Protein AF-A0A1E7DKK2-F1 (afdb_monomer)

Foldseek 3Di:
DVVVVVVVVVVVVVVVVVVVVVVVVVVVVVVVVVVVVVVVVVVVVVVVVVVVVVVVVVVVVVVVVVVVPDDPDDDDDDPPPDPPPDPDDPDDPPVVVVVVVVVVVVVPPDDDPPPPPPLLVVLLVVVVVVDDLVVSCVVSVHDSVVSVVSCVVVVPD

Solvent-accessible surface area (backbone atoms only — not comparable to full-atom values): 9474 Å² total; per-residue (Å²): 113,68,68,62,53,50,54,52,50,53,52,52,52,52,51,50,52,52,52,51,51,52,51,52,52,53,52,52,52,52,54,52,49,52,52,49,53,54,50,54,49,52,53,48,52,52,50,51,51,52,51,52,49,51,55,50,50,52,50,52,51,50,52,51,52,63,58,67,71,54,86,78,74,84,70,89,74,83,86,62,98,67,87,75,84,66,79,73,76,81,82,71,54,70,68,60,54,51,49,54,52,50,51,58,59,65,64,69,76,70,85,78,66,95,81,76,64,56,68,57,58,55,52,48,53,45,45,75,72,66,51,52,66,72,53,52,16,62,75,69,75,45,55,60,66,55,49,53,48,42,35,61,76,67,70,61,126

Organism: NCBI:txid1714016

Nearest PDB structures (foldseek):
  5hev-assembly1_A  TM=5.505E-01  e=2.097E-01  Enterococcus faecium SD3B-2
  7r3i-assembly1_A  TM=5.281E-01  e=1.335E+00  Pseudomonas aeruginosa PAO1
  7r3e-assembly1_B  TM=6.002E-01  e=2.473E+00  Pseudomonas aeruginosa PAO1

Sequence (157 aa):
MTTFLITISFLIHAMSLLALIILFQRQNKVQNSEKKMKQTAAEMEEMMTAFLIEIKEENEQLIAQLTKAEPIKKSSLLVANEYEDKPLPPLTPRKAAARAYEGAKSAKTETISKADIPLAIQMAEMREQGMADEEIARALNVGMTEVRLALKFNKIE

Structure (mmCIF, N/CA/C/O backbone):
data_AF-A0A1E7DKK2-F1
#
_entry.id   AF-A0A1E7DKK2-F1
#
loop_
_atom_site.group_PDB
_atom_site.id
_atom_site.type_symbol
_atom_site.label_atom_id
_atom_site.label_alt_id
_atom_site.label_comp_id
_atom_site.label_asym_id
_atom_site.label_entity_id
_atom_site.label_seq_id
_atom_site.pdbx_PDB_ins_code
_atom_site.Cartn_x
_atom_site.Cartn_y
_atom_site.Cartn_z
_atom_site.occupancy
_atom_site.B_iso_or_equiv
_atom_site.auth_seq_id
_atom_site.auth_comp_id
_atom_site.auth_asym_id
_atom_site.auth_atom_id
_atom_site.pdbx_PDB_model_num
ATOM 1 N N . MET A 1 1 ? 29.785 7.318 -53.012 1.00 80.00 1 MET A N 1
ATOM 2 C CA . MET A 1 1 ? 28.759 8.232 -52.456 1.00 80.00 1 MET A CA 1
ATOM 3 C C . MET A 1 1 ? 27.478 7.490 -52.087 1.00 80.00 1 MET A C 1
ATOM 5 O O . MET A 1 1 ? 27.091 7.533 -50.931 1.00 80.00 1 MET A O 1
ATOM 9 N N . THR A 1 2 ? 26.856 6.749 -53.006 1.00 90.38 2 THR A N 1
ATOM 10 C CA . THR A 1 2 ? 25.614 5.989 -52.745 1.00 90.38 2 THR A CA 1
ATOM 11 C C . THR A 1 2 ? 25.774 4.856 -51.727 1.00 90.38 2 THR A C 1
ATOM 13 O O . THR A 1 2 ? 24.933 4.705 -50.850 1.00 90.38 2 THR A O 1
ATOM 16 N N . THR A 1 3 ? 26.879 4.107 -51.771 1.00 91.44 3 THR A N 1
ATOM 17 C CA . T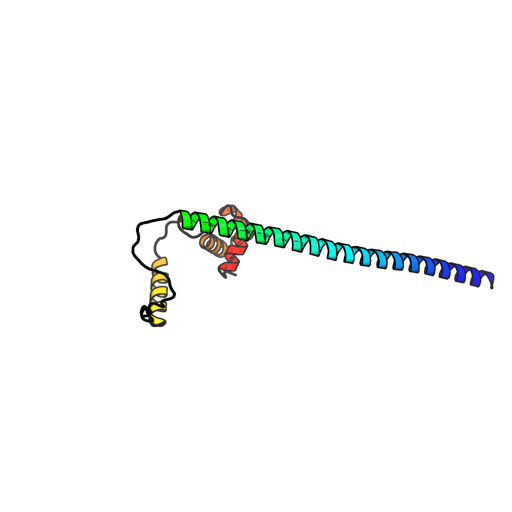HR A 1 3 ? 27.180 3.030 -50.806 1.00 91.44 3 THR A CA 1
ATOM 18 C C . THR A 1 3 ? 27.255 3.532 -49.364 1.00 91.44 3 THR A C 1
ATOM 20 O O . THR A 1 3 ? 26.678 2.919 -48.476 1.00 91.44 3 THR A O 1
ATOM 23 N N . PHE A 1 4 ? 27.886 4.687 -49.146 1.00 92.12 4 PHE A N 1
ATOM 24 C CA . PHE A 1 4 ? 27.979 5.340 -47.837 1.00 92.12 4 PHE A CA 1
ATOM 25 C C . PHE A 1 4 ? 26.606 5.774 -47.294 1.00 92.12 4 PHE A C 1
ATOM 27 O O . PHE A 1 4 ? 26.314 5.608 -46.112 1.00 92.12 4 PHE A O 1
ATOM 34 N N . LEU A 1 5 ? 25.727 6.281 -48.165 1.00 91.44 5 LEU A N 1
ATOM 35 C CA . LEU A 1 5 ? 24.356 6.627 -47.780 1.00 91.44 5 LEU A CA 1
ATOM 36 C C . LEU A 1 5 ? 23.530 5.378 -47.428 1.00 91.44 5 LEU A C 1
ATOM 38 O O . LEU A 1 5 ? 22.764 5.403 -46.466 1.00 91.44 5 LEU A O 1
ATOM 42 N N . ILE A 1 6 ? 23.717 4.270 -48.155 1.00 93.56 6 ILE A N 1
ATOM 43 C CA . ILE A 1 6 ? 23.036 2.995 -47.881 1.00 93.56 6 ILE A CA 1
ATOM 44 C C . ILE A 1 6 ? 23.492 2.402 -46.542 1.00 93.56 6 ILE A C 1
ATOM 46 O O . ILE A 1 6 ? 22.649 1.952 -45.768 1.00 93.56 6 ILE A O 1
ATOM 50 N N . THR A 1 7 ? 24.790 2.444 -46.220 1.00 94.62 7 THR A N 1
ATOM 51 C CA . THR A 1 7 ? 25.290 1.938 -44.930 1.00 94.62 7 THR A CA 1
ATOM 52 C C . THR A 1 7 ? 24.759 2.747 -43.753 1.00 94.62 7 THR A C 1
ATOM 54 O O . THR A 1 7 ? 24.361 2.166 -42.747 1.00 94.62 7 THR A O 1
ATOM 57 N N . ILE A 1 8 ? 24.692 4.077 -43.882 1.00 94.88 8 ILE A N 1
ATOM 58 C CA . ILE A 1 8 ? 24.108 4.943 -42.847 1.00 94.88 8 ILE A CA 1
ATOM 59 C C . ILE A 1 8 ? 22.613 4.667 -42.690 1.00 94.88 8 ILE A C 1
ATOM 61 O O . ILE A 1 8 ? 22.131 4.532 -41.568 1.00 94.88 8 ILE A O 1
ATOM 65 N N . SER A 1 9 ? 21.883 4.536 -43.801 1.00 93.75 9 SER A N 1
ATOM 66 C CA . SER A 1 9 ? 20.462 4.189 -43.767 1.00 93.75 9 SER A CA 1
ATOM 67 C C . SER A 1 9 ? 20.246 2.865 -43.035 1.00 93.75 9 SER A C 1
ATOM 69 O O . SER A 1 9 ? 19.460 2.807 -42.091 1.00 93.75 9 SER A O 1
ATOM 71 N N . PHE A 1 10 ? 20.999 1.821 -43.385 1.00 95.00 10 PHE A N 1
ATOM 72 C CA . PHE A 1 10 ? 20.907 0.520 -42.724 1.00 95.00 10 PHE A CA 1
ATOM 73 C C . PHE A 1 10 ? 21.223 0.598 -41.221 1.00 95.00 10 PHE A C 1
ATOM 75 O O . PHE A 1 10 ? 20.513 0.001 -40.412 1.00 95.00 10 PHE A O 1
ATOM 82 N N . LEU A 1 11 ? 22.224 1.394 -40.827 1.00 95.62 11 LEU A N 1
ATOM 83 C CA . LEU A 1 11 ? 22.572 1.609 -39.421 1.00 95.62 11 LEU A CA 1
ATOM 84 C C . LEU A 1 11 ? 21.428 2.273 -38.637 1.00 95.62 11 LEU A C 1
ATOM 86 O O . LEU A 1 11 ? 21.096 1.831 -37.538 1.00 95.62 11 LEU A O 1
ATOM 90 N N . ILE A 1 12 ? 20.785 3.293 -39.212 1.00 95.88 12 ILE A N 1
ATOM 91 C CA . ILE A 1 12 ? 19.640 3.975 -38.590 1.00 95.88 12 ILE A CA 1
ATOM 92 C C . ILE A 1 12 ? 18.441 3.027 -38.461 1.00 95.88 12 ILE A C 1
ATOM 94 O O . ILE A 1 12 ? 17.781 3.019 -37.422 1.00 95.88 12 ILE A O 1
ATOM 98 N N . HIS A 1 13 ? 18.176 2.186 -39.465 1.00 96.06 13 HIS A N 1
ATOM 99 C CA . HIS A 1 13 ? 17.112 1.179 -39.383 1.00 96.06 13 HIS A CA 1
ATOM 100 C C . HIS A 1 13 ? 17.393 0.147 -38.283 1.00 96.06 13 HIS A C 1
ATOM 102 O O . HIS A 1 13 ? 16.490 -0.186 -37.514 1.00 96.06 13 HIS A O 1
ATOM 108 N N . ALA A 1 14 ? 18.642 -0.313 -38.148 1.00 95.62 14 ALA A N 1
ATOM 109 C CA . ALA A 1 14 ? 19.040 -1.206 -37.063 1.00 95.62 14 ALA A CA 1
ATOM 110 C C . ALA A 1 14 ? 18.836 -0.548 -35.686 1.00 95.62 14 ALA A C 1
ATOM 112 O O . ALA A 1 14 ? 18.259 -1.160 -34.787 1.00 95.62 14 ALA A O 1
ATOM 113 N N . MET A 1 15 ? 19.224 0.723 -35.530 1.00 96.44 15 MET A N 1
ATOM 114 C CA . MET A 1 15 ? 18.960 1.486 -34.305 1.00 96.44 15 MET A CA 1
ATOM 115 C C . MET A 1 15 ? 17.461 1.652 -34.027 1.00 96.44 15 MET A C 1
ATOM 117 O O . MET A 1 15 ? 17.037 1.531 -32.879 1.00 96.44 15 MET A O 1
ATOM 121 N N . SER A 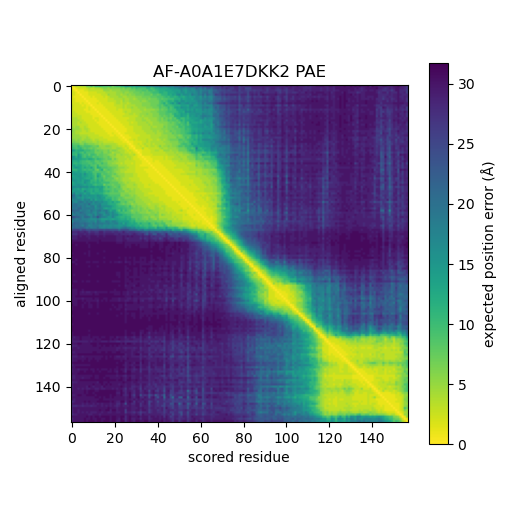1 16 ? 16.650 1.895 -35.058 1.00 96.00 16 SER A N 1
ATOM 122 C CA . SER A 1 16 ? 15.195 2.016 -34.931 1.00 96.00 16 SER A CA 1
ATOM 123 C C . SER A 1 16 ? 14.555 0.710 -34.453 1.00 96.00 16 SER A C 1
ATOM 125 O O . SER A 1 16 ? 13.741 0.729 -33.529 1.00 96.00 16 SER A O 1
ATOM 127 N N . LEU A 1 17 ? 14.980 -0.433 -35.001 1.00 96.06 17 LEU A N 1
ATOM 128 C CA . LEU A 1 17 ? 14.536 -1.753 -34.546 1.00 96.06 17 LEU A CA 1
ATOM 129 C C . LEU A 1 17 ? 14.900 -2.003 -33.079 1.00 96.06 17 LEU A C 1
ATOM 131 O O . LEU A 1 17 ? 14.050 -2.450 -32.308 1.00 96.06 17 LEU A O 1
ATOM 135 N N . LEU A 1 18 ? 16.127 -1.667 -32.669 1.00 96.50 18 LEU A N 1
ATOM 136 C CA . LEU A 1 18 ? 16.542 -1.774 -31.267 1.00 96.50 18 LEU A CA 1
ATOM 137 C C . LEU A 1 18 ? 15.686 -0.886 -30.356 1.00 96.50 18 LEU A C 1
ATOM 139 O O . LEU A 1 18 ? 15.224 -1.345 -29.310 1.00 96.50 18 LEU A O 1
ATOM 143 N N . ALA A 1 19 ? 15.421 0.356 -30.765 1.00 96.19 19 ALA A N 1
ATOM 144 C CA . ALA A 1 19 ? 14.563 1.267 -30.015 1.00 96.19 19 ALA A CA 1
ATOM 145 C C . ALA A 1 19 ? 13.134 0.716 -29.868 1.00 96.19 19 ALA A C 1
ATOM 147 O O . ALA A 1 19 ? 12.575 0.751 -28.771 1.00 96.19 19 ALA A O 1
ATOM 148 N N . LEU A 1 20 ? 12.564 0.147 -30.935 1.00 96.06 20 LEU A N 1
ATOM 149 C CA . LEU A 1 20 ? 11.235 -0.468 -30.914 1.00 96.06 20 LEU A CA 1
ATOM 150 C C . LEU A 1 20 ? 11.186 -1.651 -29.937 1.00 96.06 20 LEU A C 1
ATOM 152 O O . LEU A 1 20 ? 10.282 -1.718 -29.105 1.00 96.06 20 LEU A O 1
ATOM 156 N N . ILE A 1 21 ? 12.185 -2.539 -29.972 1.00 95.75 21 ILE A N 1
ATOM 157 C CA . ILE A 1 21 ? 12.275 -3.686 -29.055 1.00 95.75 21 ILE A CA 1
ATOM 158 C C . ILE A 1 21 ? 12.341 -3.217 -27.593 1.00 95.75 21 ILE A C 1
ATOM 160 O O . ILE A 1 21 ? 11.617 -3.744 -26.746 1.00 95.75 21 ILE A O 1
ATOM 164 N N . ILE A 1 22 ? 13.165 -2.210 -27.287 1.00 94.38 22 ILE A N 1
ATOM 165 C CA . ILE A 1 22 ? 13.298 -1.665 -25.925 1.00 94.38 22 ILE A CA 1
ATOM 166 C C . ILE A 1 22 ? 11.970 -1.063 -25.445 1.00 94.38 22 ILE A C 1
ATOM 168 O O . ILE A 1 22 ? 11.548 -1.309 -24.312 1.00 94.38 22 ILE A O 1
ATOM 172 N N . LEU A 1 23 ? 11.285 -0.300 -26.302 1.00 93.81 23 LEU A N 1
ATOM 173 C CA . LEU A 1 23 ? 9.980 0.278 -25.980 1.00 93.81 23 LEU A CA 1
ATOM 174 C C . LEU A 1 23 ? 8.924 -0.804 -25.734 1.00 93.81 23 LEU A C 1
ATOM 176 O O . LEU A 1 23 ? 8.193 -0.716 -24.746 1.00 93.81 23 LEU A O 1
ATOM 180 N N . PHE A 1 24 ? 8.889 -1.849 -26.565 1.00 94.00 24 PHE A N 1
ATOM 181 C CA . PHE A 1 24 ? 7.971 -2.975 -26.398 1.00 94.00 24 PHE A CA 1
ATOM 182 C C . PHE A 1 24 ? 8.198 -3.700 -25.065 1.00 94.00 24 PHE A C 1
ATOM 184 O O . PHE A 1 24 ? 7.250 -3.962 -24.323 1.00 94.00 24 PHE A O 1
ATOM 191 N N . GLN A 1 25 ? 9.458 -3.962 -24.701 1.00 91.69 25 GLN A N 1
ATOM 192 C CA . GLN A 1 25 ? 9.793 -4.569 -23.410 1.00 91.69 25 GLN A CA 1
ATOM 193 C C . GLN A 1 25 ? 9.378 -3.684 -22.231 1.00 91.69 25 GLN A C 1
ATOM 195 O O . GLN A 1 25 ? 8.798 -4.177 -21.260 1.00 91.69 25 GLN A O 1
ATOM 200 N N . ARG A 1 26 ? 9.636 -2.373 -22.312 1.00 93.94 26 ARG A N 1
ATOM 201 C CA . ARG A 1 26 ? 9.232 -1.415 -21.277 1.00 93.94 26 ARG A CA 1
ATOM 202 C C . ARG A 1 26 ? 7.716 -1.399 -21.099 1.00 93.94 26 ARG A C 1
ATOM 204 O O . ARG A 1 26 ? 7.248 -1.462 -19.964 1.00 93.94 26 ARG A O 1
ATOM 211 N N . GLN A 1 27 ? 6.963 -1.346 -22.195 1.00 89.06 27 GLN A N 1
ATOM 212 C CA . GLN A 1 27 ? 5.503 -1.329 -22.158 1.00 89.06 27 GLN A CA 1
ATOM 213 C C . GLN A 1 27 ? 4.944 -2.620 -21.549 1.00 89.06 27 GLN A C 1
ATOM 215 O O . GLN A 1 27 ? 4.097 -2.564 -20.659 1.00 89.06 27 GLN A O 1
ATOM 220 N N . ASN A 1 28 ? 5.476 -3.776 -21.950 1.00 90.44 28 ASN A N 1
ATOM 221 C CA . ASN A 1 28 ? 5.024 -5.071 -21.446 1.00 90.44 28 ASN A CA 1
ATOM 222 C C . ASN A 1 28 ? 5.367 -5.269 -19.955 1.00 90.44 28 ASN A C 1
ATOM 224 O O . ASN A 1 28 ? 4.565 -5.801 -19.187 1.00 90.44 28 ASN A O 1
ATOM 228 N N . LYS A 1 29 ? 6.532 -4.781 -19.501 1.00 89.81 29 LYS A N 1
ATOM 229 C CA . LYS A 1 29 ? 6.907 -4.799 -18.077 1.00 89.81 29 LYS A CA 1
ATOM 230 C C . LYS A 1 29 ? 5.924 -3.994 -17.226 1.00 89.81 29 LYS A C 1
ATOM 232 O O . LYS A 1 29 ? 5.480 -4.502 -16.200 1.00 89.81 29 LYS A O 1
ATOM 237 N N . VAL A 1 30 ? 5.574 -2.781 -17.662 1.00 88.12 30 VAL A N 1
ATOM 238 C CA . VAL A 1 30 ? 4.643 -1.898 -16.939 1.00 88.12 30 VAL A CA 1
ATOM 239 C C . VAL A 1 30 ? 3.241 -2.511 -16.878 1.00 88.12 30 VAL A C 1
ATOM 241 O O . VAL A 1 30 ? 2.673 -2.631 -15.794 1.00 88.12 30 VAL A O 1
ATOM 244 N N . GLN A 1 31 ? 2.719 -3.004 -18.003 1.00 86.94 31 GLN A N 1
ATOM 245 C CA . GLN A 1 31 ? 1.397 -3.640 -18.037 1.00 86.94 31 GLN A CA 1
ATOM 246 C C . GLN A 1 31 ? 1.317 -4.891 -17.150 1.00 86.94 31 GLN A C 1
ATOM 248 O O . GLN A 1 31 ? 0.325 -5.101 -16.452 1.00 86.94 31 GLN A O 1
ATOM 253 N N . ASN A 1 32 ? 2.364 -5.719 -17.133 1.00 89.50 32 ASN A N 1
ATOM 254 C CA . ASN A 1 32 ? 2.401 -6.893 -16.263 1.00 89.50 32 ASN A CA 1
ATOM 255 C C . ASN A 1 32 ? 2.531 -6.514 -14.784 1.00 89.50 32 ASN A C 1
ATOM 257 O O . ASN A 1 32 ? 1.924 -7.177 -13.943 1.00 89.50 32 ASN A O 1
ATOM 261 N N . SER A 1 33 ? 3.272 -5.451 -14.449 1.00 88.00 33 SER A N 1
ATOM 262 C CA . SER A 1 33 ? 3.311 -4.952 -13.069 1.00 88.00 33 SER A CA 1
ATOM 263 C C . SER A 1 33 ? 1.962 -4.408 -12.611 1.00 88.00 33 SER A C 1
ATOM 265 O O . SER A 1 33 ? 1.556 -4.717 -11.498 1.00 88.00 33 SER A O 1
ATOM 267 N N . GLU A 1 34 ? 1.221 -3.695 -13.464 1.00 89.06 34 GLU A N 1
ATOM 268 C CA . GLU A 1 34 ? -0.119 -3.199 -13.122 1.00 89.06 34 GLU A CA 1
ATOM 269 C C . GLU A 1 34 ? -1.095 -4.342 -12.830 1.00 89.06 34 GLU A C 1
ATOM 271 O O . GLU A 1 34 ? -1.832 -4.293 -11.846 1.00 89.06 34 GLU A O 1
ATOM 276 N N . LYS A 1 35 ? -1.087 -5.401 -13.650 1.00 90.50 35 LYS A N 1
ATOM 277 C CA . LYS A 1 35 ? -1.925 -6.587 -13.412 1.00 90.50 35 LYS A CA 1
ATOM 278 C C . LYS A 1 35 ? -1.585 -7.266 -12.088 1.00 90.50 35 LYS A C 1
ATOM 280 O O . LYS A 1 35 ? -2.494 -7.574 -11.326 1.00 90.50 35 LYS A O 1
ATOM 285 N N . LYS A 1 36 ? -0.291 -7.447 -11.797 1.00 92.12 36 LYS A N 1
ATOM 286 C CA . LYS A 1 36 ? 0.168 -8.006 -10.517 1.00 92.12 36 LYS A CA 1
ATOM 287 C C . LYS A 1 36 ? -0.264 -7.140 -9.338 1.00 92.12 36 LYS A C 1
ATOM 289 O O . LYS A 1 36 ? -0.781 -7.676 -8.372 1.00 92.12 36 LYS A O 1
ATOM 294 N N . MET A 1 37 ? -0.127 -5.817 -9.441 1.00 90.50 37 MET A N 1
ATOM 295 C CA . MET A 1 37 ? -0.579 -4.896 -8.393 1.00 90.50 37 MET A CA 1
ATOM 296 C C . MET A 1 37 ? -2.081 -5.023 -8.131 1.00 90.50 37 MET A C 1
ATOM 298 O O . MET A 1 37 ? -2.484 -5.085 -6.976 1.00 90.50 37 MET A O 1
ATOM 302 N N . LYS A 1 38 ? -2.906 -5.105 -9.184 1.00 93.75 38 LYS A N 1
ATOM 303 C CA . LYS A 1 38 ? -4.356 -5.308 -9.038 1.00 93.75 38 LYS A CA 1
ATOM 304 C C . LYS A 1 38 ? -4.690 -6.645 -8.379 1.00 93.75 38 LYS A C 1
ATOM 306 O O . LYS A 1 38 ? -5.559 -6.684 -7.519 1.00 93.75 38 LYS A O 1
ATOM 311 N N . GLN A 1 39 ? -3.999 -7.716 -8.765 1.00 95.56 39 GLN A N 1
ATOM 312 C CA . GLN A 1 39 ? -4.192 -9.033 -8.163 1.00 95.56 39 GLN A CA 1
ATOM 313 C C . GLN A 1 39 ? -3.808 -9.032 -6.678 1.00 95.56 39 GLN A C 1
ATOM 315 O O . GLN A 1 39 ? -4.613 -9.431 -5.848 1.00 95.56 39 GLN A O 1
ATOM 320 N N . THR A 1 40 ? -2.628 -8.518 -6.328 1.00 94.75 40 THR A N 1
ATOM 321 C CA . THR A 1 40 ? -2.185 -8.430 -4.930 1.00 94.75 40 THR A CA 1
ATOM 322 C C . THR A 1 40 ? -3.098 -7.535 -4.090 1.00 94.75 40 THR A C 1
ATOM 324 O O . THR A 1 40 ? -3.318 -7.823 -2.920 1.00 94.75 40 THR A O 1
ATOM 327 N N . ALA A 1 41 ? -3.662 -6.467 -4.666 1.00 95.56 41 ALA A N 1
ATOM 328 C CA . ALA A 1 41 ? -4.650 -5.642 -3.974 1.00 95.56 41 ALA A CA 1
ATOM 329 C C . ALA A 1 41 ? -5.939 -6.423 -3.666 1.00 95.56 41 ALA A C 1
ATOM 331 O O . ALA A 1 41 ? -6.425 -6.346 -2.545 1.00 95.56 41 ALA A O 1
ATOM 332 N N . ALA A 1 42 ? -6.442 -7.219 -4.615 1.00 96.00 42 ALA A N 1
ATOM 333 C CA . ALA A 1 42 ? -7.609 -8.073 -4.391 1.00 96.00 42 ALA A CA 1
ATOM 334 C C . ALA A 1 42 ? -7.335 -9.166 -3.339 1.00 96.00 42 ALA A C 1
ATOM 336 O O . ALA A 1 42 ? -8.145 -9.373 -2.442 1.00 96.00 42 ALA A O 1
ATOM 337 N N . GLU A 1 43 ? -6.168 -9.815 -3.397 1.00 96.50 43 GLU A N 1
ATOM 338 C CA . GLU A 1 43 ? -5.734 -10.789 -2.381 1.00 96.50 43 GLU A CA 1
ATOM 339 C C . GLU A 1 43 ? -5.622 -10.135 -0.990 1.00 96.50 43 GLU A C 1
ATOM 341 O O . GLU A 1 43 ? -6.009 -10.721 0.018 1.00 96.50 43 GLU A O 1
ATOM 346 N N . MET A 1 44 ? -5.136 -8.893 -0.919 1.00 95.81 44 MET A N 1
ATOM 347 C CA . MET A 1 44 ? -5.082 -8.121 0.323 1.00 95.81 44 MET A CA 1
ATOM 348 C C . MET A 1 44 ? -6.477 -7.785 0.861 1.00 95.81 44 MET A C 1
ATOM 350 O O . MET A 1 44 ? -6.691 -7.908 2.063 1.00 95.81 44 MET A O 1
ATOM 354 N N . GLU A 1 45 ? -7.423 -7.389 0.007 1.00 95.94 45 GLU A N 1
ATOM 355 C CA . GLU A 1 45 ? -8.817 -7.146 0.407 1.00 95.94 45 GLU A CA 1
ATOM 356 C C . GLU A 1 45 ? -9.475 -8.414 0.971 1.00 95.94 45 GLU A C 1
ATOM 358 O O . GLU A 1 45 ? -10.154 -8.353 2.000 1.00 95.94 45 GLU A O 1
ATOM 363 N N . GLU A 1 46 ? -9.234 -9.569 0.347 1.00 96.69 46 GLU A N 1
ATOM 364 C CA . GLU A 1 46 ? -9.719 -10.864 0.831 1.00 96.69 46 GLU A CA 1
ATOM 365 C C . GLU A 1 46 ? -9.121 -11.205 2.203 1.00 96.69 46 GLU A C 1
ATOM 367 O O . GLU A 1 46 ? -9.862 -11.513 3.139 1.00 96.69 46 GLU A O 1
ATOM 372 N N . MET A 1 47 ? -7.802 -11.055 2.367 1.00 96.56 47 MET A N 1
ATOM 373 C CA . MET A 1 47 ? -7.131 -11.267 3.655 1.00 96.56 47 MET A CA 1
ATOM 374 C C . MET A 1 47 ? -7.642 -10.310 4.736 1.00 96.56 47 MET A C 1
ATOM 376 O O . MET A 1 47 ? -7.933 -10.741 5.848 1.00 96.56 47 MET A O 1
ATOM 380 N N . MET A 1 48 ? -7.793 -9.019 4.428 1.00 96.12 48 MET A N 1
ATOM 381 C CA . MET A 1 48 ? -8.345 -8.038 5.368 1.00 96.12 48 MET A CA 1
ATOM 382 C C . MET A 1 48 ? -9.773 -8.397 5.775 1.00 96.12 48 MET A C 1
ATOM 384 O O . MET A 1 48 ? -10.123 -8.269 6.944 1.00 96.12 48 MET A O 1
ATOM 388 N N . THR A 1 49 ? -10.590 -8.867 4.833 1.00 96.62 49 THR A N 1
ATOM 389 C CA . THR A 1 49 ? -11.957 -9.310 5.120 1.00 96.62 49 THR A CA 1
ATOM 390 C C . THR A 1 49 ? -11.955 -10.522 6.047 1.00 96.62 49 THR A C 1
ATOM 392 O O . THR A 1 49 ? -12.701 -10.532 7.024 1.00 96.62 49 THR A O 1
ATOM 395 N N . ALA A 1 50 ? -11.087 -11.505 5.796 1.00 96.25 50 ALA A N 1
ATOM 396 C CA . ALA A 1 50 ? -10.921 -12.662 6.671 1.00 96.25 50 ALA A CA 1
ATOM 397 C C . ALA A 1 50 ? -10.498 -12.246 8.091 1.00 96.25 50 ALA A C 1
ATOM 399 O O . ALA A 1 50 ? -11.148 -12.643 9.055 1.00 96.25 50 ALA A O 1
ATOM 400 N N . PHE A 1 51 ? -9.502 -11.362 8.221 1.00 97.25 51 PHE A N 1
ATOM 401 C CA . PHE A 1 51 ? -9.075 -10.823 9.517 1.00 97.25 51 PHE A CA 1
ATOM 402 C C . PHE A 1 51 ? -10.187 -10.047 10.238 1.00 97.25 51 PHE A C 1
ATOM 404 O O . PHE A 1 51 ? -10.341 -10.169 11.449 1.00 97.25 51 PHE A O 1
ATOM 411 N N . LEU A 1 52 ? -10.981 -9.240 9.526 1.00 96.81 52 LEU A N 1
ATOM 412 C CA . LEU A 1 52 ? -12.095 -8.506 10.136 1.00 96.81 52 LEU A CA 1
ATOM 413 C C . LEU A 1 52 ? -13.194 -9.443 10.641 1.00 96.81 52 LEU A C 1
ATOM 415 O O . LEU A 1 52 ? -13.798 -9.163 11.676 1.00 96.81 52 LEU A O 1
ATOM 419 N N . ILE A 1 53 ? -13.457 -10.535 9.921 1.00 96.56 53 ILE A N 1
ATOM 420 C CA . ILE A 1 53 ? -14.397 -11.569 10.360 1.00 96.56 53 ILE A CA 1
ATOM 421 C C . ILE A 1 53 ? -13.863 -12.259 11.612 1.00 96.56 53 ILE A C 1
ATOM 423 O O . ILE A 1 53 ? -14.603 -12.357 12.585 1.00 96.56 53 ILE A O 1
ATOM 427 N N . GLU A 1 54 ? -12.593 -12.661 11.614 1.00 96.19 54 GLU A N 1
ATOM 428 C CA . GLU A 1 54 ? -11.940 -13.306 12.757 1.00 96.19 54 GLU A CA 1
ATOM 429 C C . GLU A 1 54 ? -11.994 -12.416 14.006 1.00 96.19 54 GLU A C 1
ATOM 431 O O . GLU A 1 54 ? -12.523 -12.826 15.033 1.00 96.19 54 GLU A O 1
ATOM 436 N N . ILE A 1 55 ? -11.588 -11.146 13.900 1.00 95.31 55 ILE A N 1
ATOM 437 C CA . ILE A 1 55 ? -11.648 -10.193 15.021 1.00 95.31 55 ILE A CA 1
ATOM 438 C C . ILE A 1 55 ? -13.093 -9.963 15.486 1.00 95.31 55 ILE A C 1
ATOM 440 O O . ILE A 1 55 ? -13.360 -9.806 16.680 1.00 95.31 55 ILE A O 1
ATOM 444 N N . LYS A 1 56 ? -14.055 -9.901 14.559 1.00 95.38 56 LYS A N 1
ATOM 445 C CA . LYS A 1 56 ? -15.470 -9.766 14.918 1.00 95.38 56 LYS A CA 1
ATOM 446 C C . LYS A 1 56 ? -15.951 -10.994 15.691 1.00 95.38 56 LYS A C 1
ATOM 448 O O . LYS A 1 56 ? -16.626 -10.834 16.705 1.00 95.38 56 LYS A O 1
ATOM 453 N N . GLU A 1 57 ? -15.603 -12.187 15.227 1.00 95.56 57 GLU A N 1
ATOM 454 C CA . GLU A 1 57 ? -15.960 -13.444 15.873 1.00 95.56 57 GLU A CA 1
ATOM 455 C C . GLU A 1 57 ? -15.326 -13.550 17.264 1.00 95.56 57 GLU A C 1
ATOM 457 O O . GLU A 1 57 ? -16.029 -13.846 18.228 1.00 95.56 57 GLU A O 1
ATOM 462 N N . GLU A 1 58 ? -14.043 -13.214 17.411 1.00 93.88 58 GLU A N 1
ATOM 463 C CA . GLU A 1 58 ? -13.363 -13.159 18.709 1.00 93.88 58 GLU A CA 1
ATOM 464 C C . GLU A 1 58 ? -14.043 -12.180 19.678 1.00 93.88 58 GLU A C 1
ATOM 466 O O . GLU A 1 58 ? -14.256 -12.504 20.850 1.00 93.88 58 GLU A O 1
ATOM 471 N N . ASN A 1 59 ? -14.459 -11.004 19.198 1.00 93.50 59 ASN A N 1
ATOM 472 C CA . ASN A 1 59 ? -15.214 -10.043 20.004 1.00 93.50 59 ASN A CA 1
ATOM 473 C C . ASN A 1 59 ? -16.580 -10.598 20.434 1.00 93.50 59 ASN A C 1
ATOM 475 O O . ASN A 1 59 ? -16.964 -10.446 21.595 1.00 93.50 59 ASN A O 1
ATOM 479 N N . GLU A 1 60 ? -17.319 -11.251 19.531 1.00 93.75 60 GLU A N 1
ATOM 480 C CA . GLU A 1 60 ? -18.600 -11.891 19.858 1.00 93.75 60 GLU A CA 1
ATOM 481 C C . GLU A 1 60 ? -18.417 -13.019 20.883 1.00 93.75 60 GLU A C 1
ATOM 483 O O . GLU A 1 60 ? -19.181 -13.106 21.848 1.00 93.75 60 GLU A O 1
ATOM 488 N N . GLN A 1 61 ? -17.372 -13.838 20.738 1.00 92.50 61 GLN A N 1
ATOM 489 C CA . GLN A 1 61 ? -17.030 -14.892 21.692 1.00 92.50 61 GLN A CA 1
ATOM 490 C C . GLN A 1 61 ? -16.659 -14.322 23.065 1.00 92.50 61 GLN A C 1
ATOM 492 O O . GLN A 1 61 ? -17.109 -14.850 24.085 1.00 92.50 61 GLN A O 1
ATOM 497 N N . LEU A 1 62 ? -15.888 -13.234 23.114 1.00 92.38 62 LEU A N 1
ATOM 498 C CA . LEU A 1 62 ? -15.553 -12.542 24.357 1.00 92.38 62 LEU A CA 1
ATOM 499 C C . LEU A 1 62 ? -16.815 -12.008 25.046 1.00 92.38 62 LEU A C 1
ATOM 501 O O . LEU A 1 62 ? -17.028 -12.269 26.230 1.00 92.38 62 LEU A O 1
ATOM 505 N N . ILE A 1 63 ? -17.690 -11.319 24.308 1.00 91.50 63 ILE A N 1
ATOM 506 C CA . ILE A 1 63 ? -18.967 -10.814 24.834 1.00 91.50 63 ILE A CA 1
ATOM 507 C C . ILE A 1 63 ? -19.830 -11.975 25.348 1.00 91.50 63 ILE A C 1
ATOM 509 O O . ILE A 1 63 ? -20.419 -11.876 26.427 1.00 91.50 63 ILE A O 1
ATOM 513 N N . ALA A 1 64 ? -19.884 -13.097 24.628 1.00 90.12 64 ALA A N 1
ATOM 514 C CA . ALA A 1 64 ? -20.622 -14.285 25.045 1.00 90.12 64 ALA A CA 1
ATOM 515 C C . ALA A 1 64 ? -20.065 -14.892 26.345 1.00 90.12 64 ALA A C 1
ATOM 517 O O . ALA A 1 64 ? -20.832 -15.292 27.218 1.00 90.12 64 ALA A O 1
ATOM 518 N N . GLN A 1 65 ? -18.742 -14.939 26.515 1.00 89.50 65 GLN A N 1
ATOM 519 C CA . GLN A 1 65 ? -18.114 -15.425 27.748 1.00 89.50 65 GLN A CA 1
ATOM 520 C C . GLN A 1 65 ? -18.377 -14.487 28.931 1.00 89.50 65 GLN A C 1
ATOM 522 O O . GLN A 1 65 ? -18.713 -14.958 30.017 1.00 89.50 65 GLN A O 1
ATOM 527 N N . LEU A 1 66 ? -18.296 -13.173 28.711 1.00 88.62 66 LEU A N 1
ATOM 528 C CA . LEU A 1 66 ? -18.575 -12.162 29.733 1.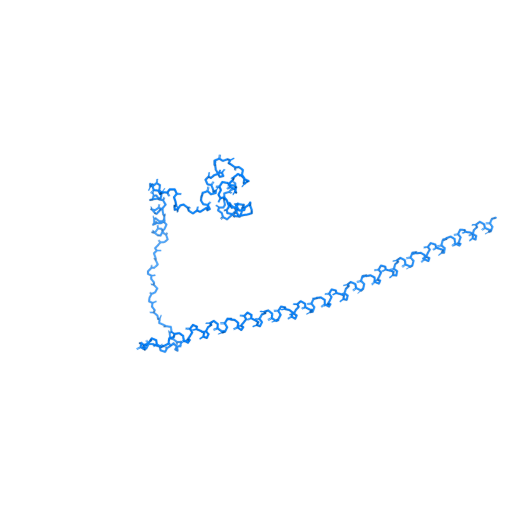00 88.62 66 LEU A CA 1
ATOM 529 C C . LEU A 1 66 ? -20.052 -12.158 30.154 1.00 88.62 66 LEU A C 1
ATOM 531 O O . LEU A 1 66 ? -20.353 -12.044 31.337 1.00 88.62 66 LEU A O 1
ATOM 535 N N . THR A 1 67 ? -20.980 -12.334 29.210 1.00 83.12 67 THR A N 1
ATOM 536 C CA . THR A 1 67 ? -22.426 -12.402 29.497 1.00 83.12 67 THR A CA 1
ATOM 537 C C . THR A 1 67 ? -22.848 -13.729 30.128 1.00 83.12 67 THR A C 1
ATOM 539 O O . THR A 1 67 ? -23.763 -13.754 30.947 1.00 83.12 67 THR A O 1
ATOM 542 N N . LYS A 1 68 ? -22.178 -14.840 29.798 1.00 79.81 68 LYS A N 1
ATOM 543 C CA . LYS A 1 68 ? -22.438 -16.162 30.393 1.00 79.81 68 LYS A CA 1
ATOM 544 C C . LYS A 1 68 ? -21.901 -16.294 31.825 1.00 79.81 68 LYS A C 1
ATOM 546 O O . LYS A 1 68 ? -22.318 -17.206 32.538 1.00 79.81 68 LYS A O 1
ATOM 551 N N . ALA A 1 69 ? -21.011 -15.398 32.253 1.00 65.00 69 ALA A N 1
ATOM 552 C CA . ALA A 1 69 ? -20.396 -15.415 33.577 1.00 65.00 69 ALA A CA 1
ATOM 553 C C . ALA A 1 69 ? -21.290 -14.898 34.727 1.00 65.00 69 ALA A C 1
ATOM 555 O O . ALA A 1 69 ? -20.823 -14.893 35.863 1.00 65.00 69 ALA A O 1
ATOM 556 N N . GLU A 1 70 ? -22.568 -14.553 34.507 1.00 58.50 70 GLU A N 1
ATOM 557 C CA . GLU A 1 70 ? -23.505 -14.242 35.602 1.00 58.50 70 GLU A CA 1
ATOM 558 C C . GLU A 1 70 ? -24.933 -14.777 35.369 1.00 58.50 70 GLU A C 1
ATOM 560 O O . GLU A 1 70 ? -25.524 -14.614 34.302 1.00 58.50 70 GLU A O 1
ATOM 565 N N . PRO A 1 71 ? -25.540 -15.362 36.420 1.00 50.38 71 PRO A N 1
ATOM 566 C CA . PRO A 1 71 ? -26.633 -14.641 37.056 1.00 50.38 71 PRO A CA 1
ATOM 567 C C . PRO A 1 71 ? -26.282 -14.364 38.518 1.00 50.38 71 PRO A C 1
ATOM 569 O O . PRO A 1 71 ? -26.659 -15.115 39.423 1.00 50.38 71 PRO A O 1
ATOM 572 N N . ILE A 1 72 ? -25.613 -13.242 38.782 1.00 59.56 72 ILE A N 1
ATOM 573 C CA . ILE A 1 72 ? -25.704 -12.633 40.103 1.00 59.56 72 ILE A CA 1
ATOM 574 C C . ILE A 1 72 ? -27.122 -12.068 40.203 1.00 59.56 72 ILE A C 1
ATOM 576 O O . ILE A 1 72 ? -27.500 -11.097 39.560 1.00 59.56 72 ILE A O 1
ATOM 580 N N . LYS A 1 73 ? -27.948 -12.809 40.944 1.00 45.59 73 LYS A N 1
ATOM 581 C CA . LYS A 1 73 ? -29.232 -12.441 41.548 1.00 45.59 73 LYS A CA 1
ATOM 582 C C . LYS A 1 73 ? -29.692 -10.997 41.261 1.00 45.59 73 LYS A C 1
ATOM 584 O O . 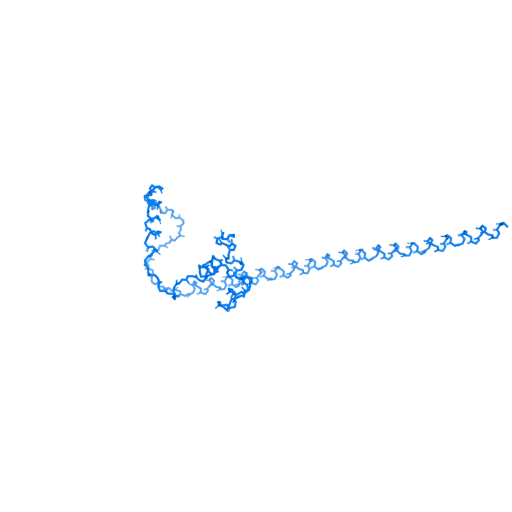LYS A 1 73 ? -29.207 -10.057 41.878 1.00 45.59 73 LYS A O 1
ATOM 589 N N . LYS A 1 74 ? -30.713 -10.883 40.400 1.00 49.41 74 LYS A N 1
ATOM 590 C CA . LYS A 1 74 ? -31.607 -9.725 40.208 1.00 49.41 74 LYS A CA 1
ATOM 591 C C . LYS A 1 74 ? -31.656 -8.791 41.434 1.00 49.41 74 LYS A C 1
ATOM 593 O O . LYS A 1 74 ? -32.386 -9.073 42.385 1.00 49.41 74 LYS A O 1
ATOM 598 N N . SER A 1 75 ? -31.014 -7.632 41.354 1.00 41.75 75 SER A N 1
ATOM 599 C CA . SER A 1 75 ? -31.792 -6.405 41.496 1.00 41.75 75 SER A CA 1
ATOM 600 C C . SER A 1 75 ? -32.216 -6.003 40.086 1.00 41.75 75 SER A C 1
ATOM 602 O O . SER A 1 75 ? -31.458 -6.151 39.130 1.00 41.75 75 SER A O 1
ATOM 604 N N . SER A 1 76 ? -33.478 -5.605 39.939 1.00 50.19 76 SER A N 1
ATOM 605 C CA . SER A 1 76 ? -33.981 -4.891 38.762 1.00 50.19 76 SER A CA 1
ATOM 606 C C . SER A 1 76 ? -32.920 -3.893 38.289 1.00 50.19 76 SER A C 1
ATOM 608 O O . SER A 1 76 ? -32.304 -3.243 39.126 1.00 50.19 76 SER A O 1
ATOM 610 N N . LEU A 1 77 ? -32.642 -3.776 36.998 1.00 40.12 77 LEU A N 1
ATOM 611 C CA . LEU A 1 77 ? -33.406 -2.881 36.141 1.00 40.12 77 LEU A CA 1
ATOM 612 C C . LEU A 1 77 ? -33.307 -3.336 34.684 1.00 40.12 77 LEU A C 1
ATOM 614 O O . LEU A 1 77 ? -32.237 -3.626 34.153 1.00 40.12 77 LEU A O 1
ATOM 618 N N . LEU A 1 78 ? -34.472 -3.370 34.051 1.00 46.16 78 LEU A N 1
ATOM 619 C CA . LEU A 1 78 ? -34.628 -3.371 32.610 1.00 46.16 78 LEU A CA 1
ATOM 620 C C . LEU A 1 78 ? -33.946 -2.104 32.079 1.00 46.16 78 LEU A C 1
ATOM 622 O O . LEU A 1 78 ? -34.437 -1.012 32.336 1.00 46.16 78 LEU A O 1
ATOM 626 N N . VAL A 1 79 ? -32.855 -2.225 31.323 1.00 45.94 79 VAL A N 1
ATOM 627 C CA . VAL A 1 79 ? -32.401 -1.127 30.455 1.00 45.94 79 VAL A CA 1
ATOM 628 C C . VAL A 1 79 ? -33.195 -1.231 29.155 1.00 45.94 79 VAL A C 1
ATOM 630 O O . VAL A 1 79 ? -32.698 -1.605 28.098 1.00 45.94 79 VAL A O 1
ATOM 633 N N . ALA A 1 80 ? -34.494 -0.962 29.277 1.00 46.62 80 ALA A N 1
ATOM 634 C CA . ALA A 1 80 ? -35.175 -0.189 28.258 1.00 46.62 80 ALA A CA 1
ATOM 635 C C . ALA A 1 80 ? -34.670 1.250 28.421 1.00 46.62 80 ALA A C 1
ATOM 637 O O . ALA A 1 80 ? -34.421 1.685 29.542 1.00 46.62 80 ALA A O 1
ATOM 638 N N . ASN A 1 81 ? -34.454 1.951 27.313 1.00 52.53 81 ASN A N 1
ATOM 639 C CA . ASN A 1 81 ? -33.992 3.336 27.302 1.00 52.53 81 ASN A CA 1
ATOM 640 C C . ASN A 1 81 ? -34.846 4.219 28.224 1.00 52.53 81 ASN A C 1
ATOM 642 O O . ASN A 1 81 ? -35.918 4.675 27.836 1.00 52.53 81 ASN A O 1
ATOM 646 N N . GLU A 1 82 ? -34.331 4.495 29.413 1.00 46.56 82 GLU A N 1
ATOM 647 C CA . GLU A 1 82 ? -34.833 5.513 30.318 1.00 46.56 82 GLU A CA 1
ATOM 648 C C . GLU A 1 82 ? -33.617 6.352 30.697 1.00 46.56 82 GLU A C 1
ATOM 650 O O . GLU A 1 82 ? -32.717 5.916 31.416 1.00 46.56 82 GLU A O 1
ATOM 655 N N . TYR A 1 83 ? -33.538 7.542 30.100 1.00 55.59 83 TYR A N 1
ATOM 656 C CA . TYR A 1 83 ? -32.605 8.573 30.519 1.00 55.59 83 TYR A CA 1
ATOM 657 C C . TYR A 1 83 ? -32.959 8.940 31.965 1.00 55.59 83 TYR A C 1
ATOM 659 O O . TYR A 1 83 ? -33.835 9.769 32.200 1.00 55.59 83 TYR A O 1
ATOM 667 N N . GLU A 1 84 ? -32.307 8.297 32.937 1.00 51.41 84 GLU A N 1
ATOM 668 C CA . GLU A 1 84 ? -32.305 8.784 34.312 1.00 51.41 84 GLU A CA 1
ATOM 669 C C . GLU A 1 84 ? -31.593 10.137 34.323 1.00 51.41 84 GLU A C 1
ATOM 671 O O . GLU A 1 84 ? -30.369 10.224 34.185 1.00 51.41 84 GLU A O 1
ATOM 676 N N . ASP A 1 85 ? -32.392 11.187 34.492 1.00 55.53 85 ASP A N 1
ATOM 677 C CA . ASP A 1 85 ? -31.991 12.567 34.742 1.00 55.53 85 ASP A CA 1
ATOM 678 C C . ASP A 1 85 ? -31.299 12.658 36.116 1.00 55.53 85 ASP A C 1
ATOM 680 O O . ASP A 1 85 ? -31.839 13.152 37.107 1.00 55.53 85 ASP A O 1
ATOM 684 N N . LYS A 1 86 ? -30.097 12.080 36.220 1.00 65.75 86 LYS A N 1
ATOM 685 C CA . LYS A 1 86 ? -29.215 12.309 37.363 1.00 65.75 86 LYS A CA 1
ATOM 686 C C . LYS A 1 86 ? -28.702 13.738 37.233 1.00 65.75 86 LYS A C 1
ATOM 688 O O . LYS A 1 86 ? -28.053 14.034 36.225 1.00 65.75 86 LYS A O 1
ATOM 693 N N . PRO A 1 87 ? -28.948 14.622 38.220 1.00 64.25 87 PRO A N 1
ATOM 694 C CA . PRO A 1 87 ? -28.455 15.985 38.147 1.00 64.25 87 PRO A CA 1
ATOM 695 C C . PRO A 1 87 ? -26.941 15.942 37.955 1.00 64.25 87 PRO A C 1
ATOM 697 O O . PRO A 1 87 ? -26.224 15.281 38.713 1.00 64.25 87 PRO A O 1
ATOM 700 N N . LEU A 1 88 ? -26.476 16.619 36.903 1.00 67.31 88 LEU A N 1
ATOM 701 C CA . LEU A 1 88 ? -25.057 16.773 36.617 1.00 67.31 88 LEU A CA 1
ATOM 702 C C . LEU A 1 88 ? -24.348 17.232 37.901 1.00 67.31 88 LEU A C 1
ATOM 704 O O . LEU A 1 88 ? -24.854 18.136 38.579 1.00 67.31 88 LEU A O 1
ATOM 708 N N . PRO A 1 89 ? -23.195 16.636 38.257 1.00 68.56 89 PRO A N 1
ATOM 709 C CA . PRO A 1 89 ? -22.426 17.106 39.396 1.00 68.56 89 PRO A CA 1
ATOM 710 C C . PRO A 1 89 ? -22.167 18.611 39.234 1.00 68.56 89 PRO A C 1
ATOM 712 O O . PRO A 1 89 ? -21.935 19.070 38.108 1.00 68.56 89 PRO A O 1
ATOM 715 N N . PRO A 1 90 ? -22.240 19.397 40.324 1.00 74.25 90 PRO A N 1
ATOM 716 C CA . PRO A 1 90 ? -22.136 20.845 40.245 1.00 74.25 90 PRO A CA 1
ATOM 717 C C . PRO A 1 90 ? -20.859 21.224 39.497 1.00 74.25 90 PRO A C 1
ATOM 719 O O . PRO A 1 90 ? -19.768 20.772 39.848 1.00 74.25 90 PRO A O 1
ATOM 722 N N . LEU A 1 91 ? -21.009 22.043 38.451 1.00 70.06 91 LEU A N 1
ATOM 723 C CA . LEU A 1 91 ? -19.900 22.550 37.649 1.00 70.06 91 LEU A CA 1
ATOM 724 C C . LEU A 1 91 ? -18.945 23.303 38.576 1.00 70.06 91 LEU A C 1
ATOM 726 O O . LEU A 1 91 ? -19.181 24.456 38.940 1.00 70.06 91 LEU A O 1
ATOM 730 N N . THR A 1 92 ? -17.860 22.648 38.985 1.00 71.38 92 THR A N 1
ATOM 731 C CA . THR A 1 92 ? -16.829 23.301 39.784 1.00 71.38 92 THR A CA 1
ATOM 732 C C . THR A 1 92 ? -16.247 24.438 38.947 1.00 71.38 92 THR A C 1
ATOM 734 O O . THR A 1 92 ? -15.827 24.190 37.810 1.00 71.38 92 THR A O 1
ATOM 737 N N . PRO A 1 93 ? -16.202 25.683 39.452 1.00 80.94 93 PRO A N 1
ATOM 738 C CA . PRO A 1 93 ? -15.661 26.791 38.684 1.00 80.94 93 PRO A CA 1
ATOM 739 C C . PRO A 1 93 ? -14.220 26.471 38.287 1.00 80.94 93 PRO A C 1
ATOM 741 O O . PRO A 1 93 ? -13.419 26.041 39.115 1.00 80.94 93 PRO A O 1
ATOM 744 N N . ARG A 1 94 ? -13.874 26.713 37.018 1.00 74.81 94 ARG A N 1
ATOM 745 C CA . ARG A 1 94 ? -12.567 26.378 36.419 1.00 74.81 94 ARG A CA 1
ATOM 746 C C . ARG A 1 94 ? -11.366 26.813 37.274 1.00 74.81 94 ARG A C 1
ATOM 748 O O . ARG A 1 94 ? -10.343 26.140 37.289 1.00 74.81 94 ARG A O 1
ATOM 755 N N . LYS A 1 95 ? -11.501 27.914 38.022 1.00 78.31 95 LYS A N 1
ATOM 756 C CA . LYS A 1 95 ? -10.481 28.426 38.954 1.00 78.31 95 LYS A CA 1
ATOM 757 C C . LYS A 1 95 ? -10.287 27.546 40.197 1.00 78.31 95 LYS A C 1
ATOM 759 O O . LYS A 1 95 ? -9.164 27.422 40.666 1.00 78.31 95 LYS A O 1
ATOM 764 N N . ALA A 1 96 ? -11.350 26.941 40.725 1.00 79.62 96 ALA A N 1
ATOM 765 C CA . ALA A 1 96 ? -11.266 26.013 41.853 1.00 79.62 96 ALA A CA 1
ATOM 766 C C . ALA A 1 96 ? -10.582 24.705 41.437 1.00 79.62 96 ALA A C 1
ATOM 768 O O . ALA A 1 96 ? -9.697 24.232 42.144 1.00 79.62 96 ALA A O 1
ATOM 769 N N . ALA A 1 97 ? -10.912 24.191 40.247 1.00 77.06 97 ALA A N 1
ATOM 770 C CA . ALA A 1 97 ? -10.209 23.050 39.668 1.00 77.06 97 ALA A CA 1
ATOM 771 C C . ALA A 1 97 ? -8.718 23.368 39.455 1.00 77.06 97 ALA A C 1
ATOM 773 O O . ALA A 1 97 ? -7.867 22.615 39.914 1.00 77.06 97 ALA A O 1
ATOM 774 N N . ALA A 1 98 ? -8.386 24.518 38.853 1.00 79.00 98 ALA A N 1
ATOM 775 C CA . ALA A 1 98 ? -6.994 24.930 38.646 1.00 79.00 98 ALA A CA 1
ATOM 776 C C . ALA A 1 98 ? -6.188 24.995 39.958 1.00 79.00 98 ALA A C 1
ATOM 778 O O . ALA A 1 98 ? -5.080 24.473 40.016 1.00 79.00 98 ALA A O 1
ATOM 779 N N . ARG A 1 99 ? -6.770 25.538 41.035 1.00 81.69 99 ARG A N 1
ATOM 780 C CA . ARG A 1 99 ? -6.123 25.588 42.358 1.00 81.69 99 ARG A CA 1
ATOM 781 C C . ARG A 1 99 ? -5.918 24.210 42.987 1.00 81.69 99 ARG A C 1
ATOM 783 O O . ARG A 1 99 ? -4.901 23.995 43.637 1.00 81.69 99 ARG A O 1
ATOM 790 N N . ALA A 1 100 ? -6.849 23.277 42.789 1.00 77.69 100 ALA A N 1
ATOM 791 C CA . ALA A 1 100 ? -6.678 21.898 43.248 1.00 77.69 100 ALA A CA 1
ATOM 792 C C . ALA A 1 100 ? -5.508 21.206 42.522 1.00 77.69 100 ALA A C 1
ATOM 794 O O . ALA A 1 100 ? -4.711 20.515 43.156 1.00 77.69 100 ALA A O 1
ATOM 795 N N . TYR A 1 101 ? -5.350 21.459 41.218 1.00 72.44 101 TYR A N 1
ATOM 796 C CA . TYR A 1 101 ? -4.208 20.969 40.438 1.00 72.44 101 TYR A CA 1
ATOM 797 C C . TYR A 1 101 ? -2.882 21.638 40.831 1.00 72.44 101 TYR A C 1
ATOM 799 O O . TYR A 1 101 ? -1.858 20.963 40.907 1.00 72.44 101 TYR A O 1
ATOM 807 N N . GLU A 1 102 ? -2.881 22.939 41.127 1.00 76.06 102 GLU A N 1
ATOM 808 C CA . GLU A 1 102 ? -1.694 23.647 41.630 1.00 76.06 102 GLU A CA 1
ATOM 809 C C . GLU A 1 102 ? -1.274 23.142 43.020 1.00 76.06 102 GLU A C 1
ATOM 811 O O . GLU A 1 102 ? -0.089 22.902 43.251 1.00 76.06 102 GLU A O 1
ATOM 816 N N . GLY A 1 103 ? -2.233 22.885 43.916 1.00 71.88 103 GLY A N 1
ATOM 817 C CA . GLY A 1 103 ? -1.975 22.288 45.230 1.00 71.88 103 GLY A CA 1
ATOM 818 C C . GLY A 1 103 ? -1.382 20.878 45.139 1.00 71.88 103 GLY A C 1
ATOM 819 O O . GLY A 1 103 ? -0.424 20.565 45.844 1.00 71.88 103 GLY A O 1
ATOM 820 N N . ALA A 1 104 ? -1.874 20.053 44.208 1.00 65.75 104 ALA A N 1
ATOM 821 C CA . ALA A 1 104 ? -1.312 18.729 43.933 1.00 65.75 104 ALA A CA 1
ATOM 822 C C . ALA A 1 104 ? 0.099 18.794 43.315 1.00 65.75 104 ALA A C 1
ATOM 824 O O . ALA A 1 104 ? 0.926 17.919 43.567 1.00 65.75 104 ALA A O 1
ATOM 825 N N . LYS A 1 105 ? 0.402 19.843 42.537 1.00 60.78 105 LYS A N 1
ATOM 826 C CA . LYS A 1 105 ? 1.743 20.079 41.983 1.00 60.78 105 LYS A CA 1
ATOM 827 C C . LYS A 1 105 ? 2.741 20.489 43.072 1.00 60.78 105 LYS A C 1
ATOM 829 O O . LYS A 1 105 ? 3.882 20.045 43.032 1.00 60.78 105 LYS A O 1
ATOM 834 N N . SER A 1 106 ? 2.306 21.276 44.058 1.00 53.06 106 SER A N 1
ATOM 835 C CA . SER A 1 106 ? 3.160 21.720 45.169 1.00 53.06 106 SER A CA 1
ATOM 836 C C . SER A 1 106 ? 3.424 20.623 46.210 1.00 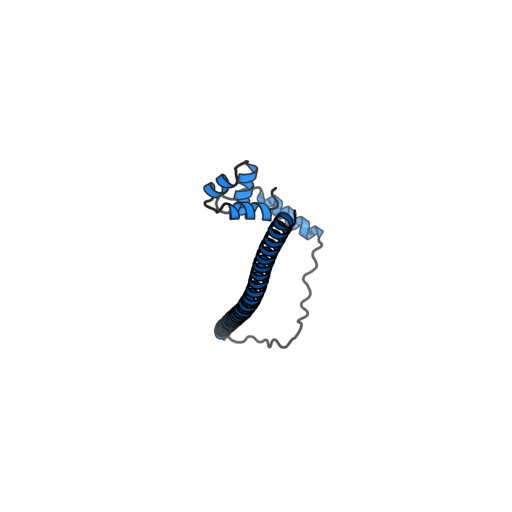53.06 106 SER A C 1
ATOM 838 O O . SER A 1 106 ? 4.475 20.629 46.839 1.00 53.06 106 SER A O 1
ATOM 840 N N . ALA A 1 107 ? 2.520 19.648 46.352 1.00 51.22 107 ALA A N 1
ATOM 841 C CA . ALA A 1 107 ? 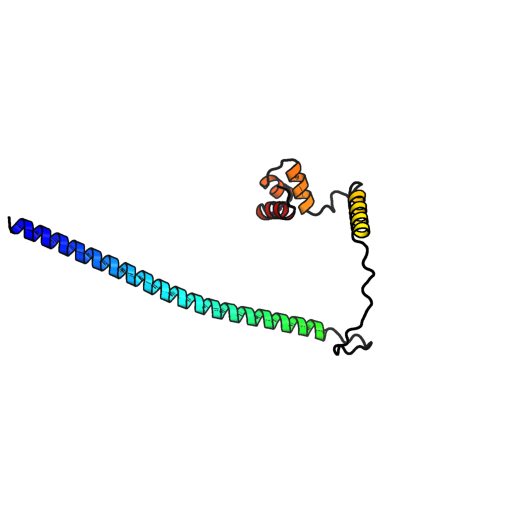2.708 18.488 47.229 1.00 51.22 107 ALA A CA 1
ATOM 842 C C . ALA A 1 107 ? 3.697 17.438 46.676 1.00 51.22 107 ALA A C 1
ATOM 844 O O . ALA A 1 107 ? 4.071 16.516 47.394 1.00 51.22 107 ALA A O 1
ATOM 845 N N . LYS A 1 108 ? 4.139 17.557 45.413 1.00 51.16 108 LYS A N 1
ATOM 846 C CA . LYS A 1 108 ? 5.035 16.585 44.759 1.00 51.16 108 LYS A CA 1
ATOM 847 C C . LYS A 1 108 ? 6.535 16.898 44.920 1.00 51.16 108 LYS A C 1
ATOM 849 O O . LYS A 1 108 ? 7.353 16.184 44.349 1.00 51.16 108 LYS A O 1
ATOM 854 N N . THR A 1 109 ? 6.901 17.931 45.685 1.00 48.78 109 THR A N 1
ATOM 855 C CA . THR A 1 109 ? 8.310 18.327 45.899 1.00 48.78 109 THR A CA 1
ATOM 856 C C . THR A 1 109 ? 8.940 17.725 47.160 1.00 48.78 109 THR A C 1
ATOM 858 O O . THR A 1 109 ? 10.150 17.823 47.332 1.00 48.78 109 THR A O 1
ATOM 861 N N . GLU A 1 110 ? 8.196 17.020 48.013 1.00 48.59 110 GLU A N 1
ATOM 862 C CA . GLU A 1 110 ? 8.787 16.394 49.202 1.00 48.59 110 GLU A CA 1
ATOM 863 C C . GLU A 1 110 ? 8.641 14.868 49.175 1.00 48.59 110 GLU A C 1
ATOM 865 O O . GLU A 1 110 ? 7.580 14.305 49.421 1.00 48.59 110 GLU A O 1
ATOM 870 N N . THR A 1 111 ? 9.779 14.210 48.913 1.00 49.38 111 THR A N 1
ATOM 871 C CA . THR A 1 111 ? 10.089 12.797 49.204 1.00 49.38 111 THR A CA 1
ATOM 872 C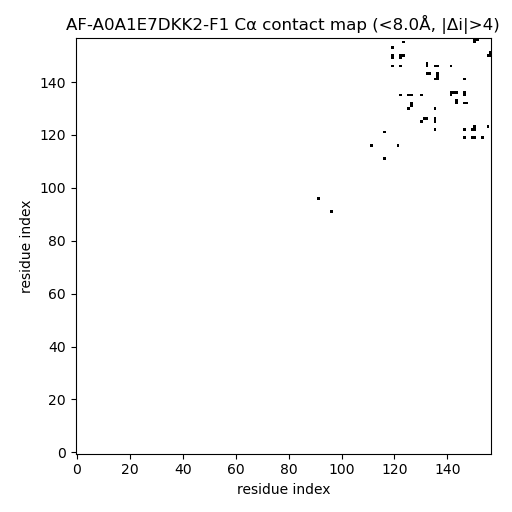 C . THR A 1 111 ? 9.226 11.739 48.504 1.00 49.38 111 THR A C 1
ATOM 874 O O . THR A 1 111 ? 8.336 11.138 49.097 1.00 49.38 111 THR A O 1
ATOM 877 N N . ILE A 1 112 ? 9.574 11.401 47.257 1.00 43.31 112 ILE A N 1
ATOM 878 C CA . ILE A 1 112 ? 9.176 10.124 46.643 1.00 43.31 112 ILE A CA 1
ATOM 879 C C . ILE A 1 112 ? 10.427 9.250 46.537 1.00 43.31 112 ILE A C 1
ATOM 881 O O . ILE A 1 112 ? 11.460 9.678 46.022 1.00 43.31 112 ILE A O 1
ATOM 885 N N . SER A 1 113 ? 10.346 8.036 47.083 1.00 48.28 113 SER A N 1
ATOM 886 C CA . SER A 1 113 ? 11.410 7.036 47.002 1.00 48.28 113 SER A CA 1
ATOM 887 C C . SER A 1 113 ? 11.756 6.741 45.533 1.00 48.28 113 SER A C 1
ATOM 889 O O . SER A 1 113 ? 10.876 6.725 44.672 1.00 48.28 113 SER A O 1
ATOM 891 N N . LYS A 1 114 ? 13.036 6.480 45.234 1.00 52.38 114 LYS A N 1
ATOM 892 C CA . LYS A 1 114 ? 13.560 6.207 43.877 1.00 52.38 114 LYS A CA 1
ATOM 893 C C . LYS A 1 114 ? 12.895 5.025 43.135 1.00 52.38 114 LYS A C 1
ATOM 895 O O . LYS A 1 114 ? 13.262 4.777 41.993 1.00 52.38 114 LYS A O 1
ATOM 900 N N . ALA A 1 115 ? 11.963 4.299 43.755 1.00 49.44 115 ALA A N 1
ATOM 901 C CA . ALA A 1 115 ? 11.335 3.100 43.202 1.00 49.44 115 ALA A CA 1
ATOM 902 C C . ALA A 1 115 ? 9.977 3.341 42.510 1.00 49.44 115 ALA A C 1
ATOM 904 O O . ALA A 1 115 ? 9.580 2.510 41.701 1.00 49.44 115 ALA A O 1
ATOM 905 N N . ASP A 1 116 ? 9.301 4.471 42.758 1.00 52.22 116 ASP A N 1
ATOM 906 C CA . ASP A 1 116 ? 7.935 4.719 42.248 1.00 52.22 116 ASP A CA 1
ATOM 907 C C . ASP A 1 116 ? 7.858 5.844 41.204 1.00 52.22 116 ASP A C 1
ATOM 909 O O . ASP A 1 116 ? 6.775 6.316 40.847 1.00 52.22 116 ASP A O 1
ATOM 913 N N . ILE A 1 117 ? 9.006 6.317 40.714 1.00 61.94 117 ILE A N 1
ATOM 914 C CA . ILE A 1 117 ? 9.044 7.335 39.665 1.00 61.94 117 ILE A CA 1
ATOM 915 C C . ILE A 1 117 ? 8.686 6.646 38.340 1.00 61.94 117 ILE A C 1
ATOM 917 O O . ILE A 1 117 ? 9.379 5.710 37.941 1.00 61.94 117 ILE A O 1
ATOM 921 N N . PRO A 1 118 ? 7.629 7.091 37.632 1.00 77.69 118 PRO A N 1
ATOM 922 C CA . PRO A 1 118 ? 7.323 6.600 36.297 1.00 77.69 118 PRO A CA 1
ATOM 923 C C . PRO A 1 118 ? 8.567 6.650 35.412 1.00 77.69 118 PRO A C 1
ATOM 925 O O . PRO A 1 118 ? 9.229 7.684 35.337 1.00 77.69 118 PRO A O 1
ATOM 928 N N . LEU A 1 119 ? 8.849 5.555 34.706 1.00 77.38 119 LEU A N 1
ATOM 929 C CA . LEU A 1 119 ? 10.032 5.386 33.853 1.00 77.38 119 LEU A CA 1
ATOM 930 C C . LEU A 1 119 ? 10.267 6.578 32.905 1.00 77.38 119 LEU A C 1
ATOM 932 O O . LEU A 1 119 ? 11.396 7.012 32.699 1.00 77.38 119 LEU A O 1
ATOM 936 N N . ALA A 1 120 ? 9.187 7.171 32.393 1.00 77.62 120 ALA A N 1
ATOM 937 C CA . ALA A 1 120 ? 9.237 8.348 31.531 1.00 77.62 120 ALA A CA 1
ATOM 938 C C . ALA A 1 120 ? 9.794 9.611 32.223 1.00 77.62 120 ALA A C 1
ATOM 940 O O . ALA A 1 120 ? 10.477 10.407 31.586 1.00 77.62 120 ALA A O 1
ATOM 941 N N . ILE A 1 121 ? 9.531 9.792 33.521 1.00 80.12 121 ILE A N 1
ATOM 942 C CA . ILE A 1 121 ? 10.072 10.905 34.319 1.00 80.12 121 ILE A CA 1
ATOM 943 C C . ILE A 1 121 ? 11.557 10.667 34.614 1.00 80.12 121 ILE A C 1
ATOM 945 O O . ILE A 1 121 ? 12.347 11.603 34.578 1.00 80.12 121 ILE A O 1
ATOM 949 N N . GLN A 1 122 ? 11.958 9.415 34.829 1.00 81.19 122 GLN A N 1
ATOM 950 C CA . GLN A 1 122 ? 13.364 9.065 35.015 1.00 81.19 122 GLN A CA 1
ATOM 951 C C . GLN A 1 122 ? 14.188 9.311 33.740 1.00 81.19 122 GLN A C 1
ATOM 953 O O . GLN A 1 122 ? 15.278 9.873 33.808 1.00 81.19 122 GLN A O 1
ATOM 958 N N . MET A 1 123 ? 13.645 8.960 32.568 1.00 84.56 123 MET A N 1
ATOM 959 C CA . MET A 1 123 ? 14.254 9.274 31.266 1.00 84.56 123 MET A CA 1
ATOM 960 C C . MET A 1 123 ? 14.394 10.785 31.042 1.00 84.56 123 MET A C 1
ATOM 962 O O . MET A 1 123 ? 15.426 11.240 30.552 1.00 84.56 123 MET A O 1
ATOM 966 N N . ALA A 1 124 ? 13.372 11.558 31.419 1.00 83.44 124 ALA A N 1
ATOM 967 C CA . ALA A 1 124 ? 13.378 13.015 31.347 1.00 83.44 124 ALA A CA 1
ATOM 968 C C . ALA A 1 124 ? 14.477 13.640 32.221 1.00 83.44 124 ALA A C 1
ATOM 970 O O . ALA A 1 124 ? 15.252 14.462 31.741 1.00 83.44 124 ALA A O 1
ATOM 971 N N . GLU A 1 125 ? 14.588 13.205 33.476 1.00 83.81 125 GLU A N 1
ATOM 972 C CA . GLU A 1 125 ? 15.599 13.701 34.414 1.00 83.81 125 GLU A CA 1
ATOM 973 C C . GLU A 1 125 ? 17.023 13.382 33.931 1.00 83.81 125 GLU A C 1
ATOM 975 O O . G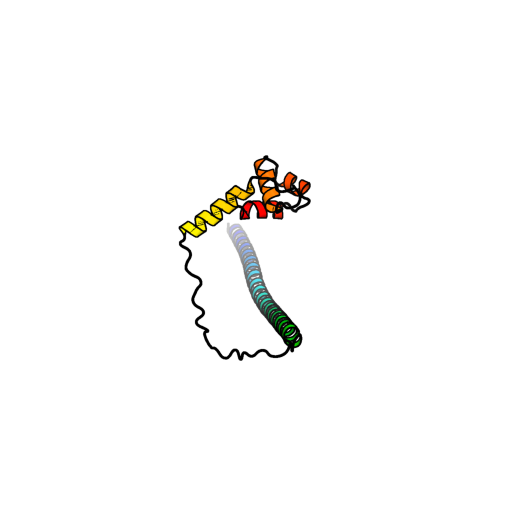LU A 1 125 ? 17.900 14.243 33.950 1.00 83.81 125 GLU A O 1
ATOM 980 N N . MET A 1 126 ? 17.259 12.166 33.426 1.00 82.56 126 MET A N 1
ATOM 981 C CA . MET A 1 126 ? 18.567 11.780 32.881 1.00 82.56 126 MET A CA 1
ATOM 982 C C . MET A 1 126 ? 18.943 12.588 31.628 1.00 82.56 126 MET A C 1
ATOM 984 O O . MET A 1 126 ? 20.121 12.881 31.408 1.00 82.56 126 MET A O 1
ATOM 988 N N . ARG A 1 127 ? 17.950 12.991 30.825 1.00 83.44 127 ARG A N 1
ATOM 989 C CA . ARG A 1 127 ? 18.151 13.863 29.662 1.00 83.44 127 ARG A CA 1
ATOM 990 C C . ARG A 1 127 ? 18.468 15.301 30.071 1.00 83.44 127 ARG A C 1
ATOM 992 O O . ARG A 1 127 ? 19.364 15.903 29.484 1.00 83.44 127 ARG A O 1
ATOM 999 N N . GLU A 1 128 ? 17.798 15.830 31.095 1.00 82.88 128 GLU A N 1
ATOM 1000 C CA . GLU A 1 128 ? 18.131 17.137 31.686 1.00 82.88 128 GLU A CA 1
ATOM 1001 C C . GLU A 1 128 ? 19.539 17.149 32.303 1.00 82.88 128 GLU A C 1
ATOM 1003 O O . GLU A 1 128 ? 20.235 18.160 32.243 1.00 82.88 128 GLU A O 1
ATOM 1008 N N . GLN A 1 129 ? 20.006 16.007 32.817 1.00 84.31 129 GLN A N 1
ATOM 1009 C CA . GLN A 1 129 ? 21.389 15.807 33.268 1.00 84.31 129 GLN A CA 1
ATOM 1010 C C . GLN A 1 129 ? 22.410 15.735 32.112 1.00 84.31 129 GLN A C 1
ATOM 1012 O O . GLN A 1 129 ? 23.611 15.639 32.363 1.00 84.31 129 GLN A O 1
ATOM 1017 N N . GLY A 1 130 ? 21.962 15.809 30.853 1.00 82.19 130 GLY A N 1
ATOM 1018 C CA . GLY A 1 130 ? 22.815 15.874 29.666 1.00 82.19 130 GLY A CA 1
ATOM 1019 C C . GLY A 1 130 ? 23.287 14.521 29.130 1.00 82.19 130 GLY A C 1
ATOM 1020 O O . GLY A 1 130 ? 24.174 14.500 28.277 1.00 82.19 130 GLY A O 1
ATOM 1021 N N . MET A 1 131 ? 22.720 13.403 29.599 1.00 83.38 131 MET A N 1
ATOM 1022 C CA . MET A 1 131 ? 23.051 12.077 29.067 1.00 83.38 131 MET A CA 1
ATOM 1023 C C . MET A 1 131 ? 22.544 11.906 27.633 1.00 83.38 131 MET A C 1
ATOM 1025 O O . MET A 1 131 ? 21.492 12.429 27.250 1.00 83.38 131 MET A O 1
ATOM 1029 N N . ALA A 1 132 ? 23.290 11.140 26.838 1.00 87.88 132 ALA A N 1
ATOM 1030 C CA . ALA A 1 132 ? 22.870 10.768 25.493 1.00 87.88 132 ALA A CA 1
ATOM 1031 C C . ALA A 1 132 ? 21.729 9.739 25.536 1.00 87.88 132 ALA A C 1
ATOM 1033 O O . ALA A 1 132 ? 21.646 8.922 26.457 1.00 87.88 132 ALA A O 1
ATOM 1034 N N . ASP A 1 133 ? 20.879 9.726 24.509 1.00 86.88 133 ASP A N 1
ATOM 1035 C CA . ASP A 1 133 ? 19.734 8.808 24.421 1.00 86.88 133 ASP A CA 1
ATOM 1036 C C . ASP A 1 133 ? 20.187 7.334 24.526 1.00 86.88 133 ASP A C 1
ATOM 1038 O O . ASP A 1 133 ? 19.497 6.502 25.118 1.00 86.88 133 ASP A O 1
ATOM 1042 N N . GLU A 1 134 ? 21.389 7.023 24.024 1.00 87.62 134 GLU A N 1
ATOM 1043 C CA . GLU A 1 134 ? 22.052 5.713 24.099 1.00 87.62 134 GLU A CA 1
ATOM 1044 C C . GLU A 1 134 ? 22.491 5.310 25.503 1.00 87.62 134 GLU A C 1
ATOM 1046 O O . GLU A 1 134 ? 22.587 4.121 25.825 1.00 87.62 134 GLU A O 1
ATOM 1051 N N . GLU A 1 135 ? 22.817 6.283 26.338 1.00 86.69 135 GLU A N 1
ATOM 1052 C CA . GLU A 1 135 ? 23.227 6.053 27.718 1.00 86.69 135 GLU A CA 1
ATOM 1053 C C . GLU A 1 135 ? 22.001 5.854 28.602 1.00 86.69 135 GLU A C 1
ATOM 1055 O O . GLU A 1 135 ? 21.987 4.926 29.407 1.00 86.69 135 GLU A O 1
ATOM 1060 N N . ILE A 1 136 ? 20.934 6.619 28.357 1.00 87.31 136 ILE A N 1
ATOM 1061 C CA . ILE A 1 136 ? 19.639 6.470 29.033 1.00 87.31 136 ILE A CA 1
ATOM 1062 C C . ILE A 1 136 ? 19.042 5.085 28.745 1.00 87.31 136 ILE A C 1
ATOM 1064 O O . ILE A 1 136 ? 18.636 4.375 29.666 1.00 87.31 136 ILE A O 1
ATOM 1068 N N . ALA A 1 137 ? 19.055 4.659 27.478 1.00 88.25 137 ALA A N 1
ATOM 1069 C CA . ALA A 1 137 ? 18.586 3.339 27.055 1.00 88.25 137 ALA A CA 1
ATOM 1070 C C . ALA A 1 137 ? 19.329 2.200 27.777 1.00 88.25 137 ALA A C 1
ATOM 1072 O O . ALA A 1 137 ? 18.715 1.259 28.284 1.00 88.25 137 ALA A O 1
ATOM 1073 N N . ARG A 1 138 ? 20.660 2.307 27.886 1.00 86.12 138 ARG A N 1
ATOM 1074 C CA . ARG A 1 138 ? 21.492 1.308 28.574 1.00 86.12 138 ARG A CA 1
ATOM 1075 C C . ARG A 1 138 ? 21.319 1.331 30.089 1.00 86.12 138 ARG A C 1
ATOM 1077 O O . ARG A 1 138 ? 21.270 0.264 30.692 1.00 86.12 138 ARG A O 1
ATOM 1084 N N . ALA A 1 139 ? 21.211 2.511 30.696 1.00 85.31 139 ALA A N 1
ATOM 1085 C CA . ALA A 1 139 ? 21.050 2.663 32.140 1.00 85.31 139 ALA A CA 1
ATOM 1086 C C . ALA A 1 139 ? 19.707 2.108 32.637 1.00 85.31 139 ALA A C 1
ATOM 1088 O O . ALA A 1 139 ? 19.646 1.522 33.716 1.00 85.31 139 ALA A O 1
ATOM 1089 N N . LEU A 1 140 ? 18.648 2.270 31.840 1.00 84.88 140 LEU A N 1
ATOM 1090 C CA . LEU A 1 140 ? 17.295 1.830 32.182 1.00 84.88 140 LEU A CA 1
ATOM 1091 C C . LEU A 1 140 ? 16.931 0.457 31.606 1.00 84.88 140 LEU A C 1
ATOM 1093 O O . LEU A 1 140 ? 15.866 -0.062 31.924 1.00 84.88 140 LEU A O 1
ATOM 1097 N N . ASN A 1 141 ? 17.817 -0.148 30.805 1.00 86.19 141 ASN A N 1
ATOM 1098 C CA . ASN A 1 141 ? 17.577 -1.396 30.073 1.00 86.19 141 ASN A CA 1
ATOM 1099 C C . ASN A 1 141 ? 16.326 -1.323 29.171 1.00 86.19 141 ASN A C 1
ATOM 1101 O O . ASN A 1 141 ? 15.502 -2.236 29.137 1.00 86.19 141 ASN A O 1
ATOM 1105 N N . VAL A 1 142 ? 16.182 -0.202 28.462 1.00 84.75 142 VAL A N 1
ATOM 1106 C CA . VAL A 1 142 ? 15.042 0.136 27.599 1.00 84.75 142 VAL A CA 1
ATOM 1107 C C . VAL A 1 142 ? 15.548 0.436 26.186 1.00 84.75 142 VAL A C 1
ATOM 1109 O O . VAL A 1 142 ? 16.669 0.908 26.008 1.00 84.75 142 VAL A O 1
ATOM 1112 N N . GLY A 1 143 ? 14.753 0.162 25.150 1.00 87.12 143 GLY A N 1
ATOM 1113 C CA . GLY A 1 143 ? 15.158 0.410 23.765 1.00 87.12 143 GLY A CA 1
ATOM 1114 C C . GLY A 1 143 ? 15.371 1.898 23.438 1.00 87.12 143 GLY A C 1
ATOM 1115 O O . GLY A 1 143 ? 14.650 2.771 23.916 1.00 87.12 143 GLY A O 1
ATOM 1116 N N . MET A 1 144 ? 16.299 2.191 22.520 1.00 85.94 144 MET A N 1
ATOM 1117 C CA . MET A 1 144 ? 16.546 3.546 21.982 1.00 85.94 144 MET A CA 1
ATOM 1118 C C . MET A 1 144 ? 15.276 4.252 21.499 1.00 85.94 144 MET A C 1
ATOM 1120 O O . MET A 1 144 ? 15.077 5.451 21.701 1.00 85.94 144 MET A O 1
ATOM 1124 N N . THR A 1 145 ? 14.410 3.492 20.832 1.00 89.75 145 THR A N 1
ATOM 1125 C CA . THR A 1 145 ? 13.149 3.992 20.287 1.00 89.75 145 THR A CA 1
ATOM 1126 C C . THR A 1 145 ? 12.172 4.364 21.395 1.00 89.75 145 THR A C 1
ATOM 1128 O O . THR A 1 145 ? 11.474 5.363 21.263 1.00 89.75 145 THR A O 1
ATOM 1131 N N . GLU A 1 146 ? 12.146 3.605 22.488 1.00 84.81 146 GLU A N 1
ATOM 1132 C CA . GLU A 1 146 ? 11.273 3.854 23.635 1.00 84.81 146 GLU A CA 1
ATOM 1133 C C . GLU A 1 146 ? 11.708 5.101 24.407 1.00 84.81 146 GLU A C 1
ATOM 1135 O O . GLU A 1 146 ? 10.858 5.923 24.738 1.00 84.81 146 GLU A O 1
ATOM 1140 N N . VAL A 1 147 ? 13.018 5.314 24.587 1.00 88.00 147 VAL A N 1
ATOM 1141 C CA . VAL A 1 147 ? 13.557 6.552 25.180 1.00 88.00 147 VAL A CA 1
ATOM 1142 C C . VAL A 1 147 ? 13.161 7.769 24.343 1.00 88.00 147 VAL A C 1
ATOM 1144 O O . VAL A 1 147 ? 12.586 8.729 24.857 1.00 88.00 147 VAL A O 1
ATOM 1147 N N . ARG A 1 148 ? 13.381 7.712 23.024 1.00 85.88 148 ARG A N 1
ATOM 1148 C CA . ARG A 1 148 ? 13.011 8.802 22.107 1.00 85.88 148 ARG A CA 1
ATOM 1149 C C . ARG A 1 148 ? 11.508 9.073 22.112 1.00 85.88 148 ARG A C 1
ATOM 1151 O O . ARG A 1 148 ? 11.074 10.223 22.041 1.00 85.88 148 ARG A O 1
ATOM 1158 N N . LEU A 1 149 ? 10.710 8.013 22.175 1.00 87.75 149 LEU A N 1
ATOM 1159 C CA . LEU A 1 149 ? 9.260 8.109 22.212 1.00 87.75 149 LEU A CA 1
ATOM 1160 C C . LEU A 1 149 ? 8.785 8.747 23.526 1.00 87.75 149 LEU A C 1
ATOM 1162 O O . LEU A 1 149 ? 7.952 9.652 23.493 1.00 87.75 149 LEU A O 1
ATOM 1166 N N . ALA A 1 150 ? 9.362 8.342 24.659 1.00 85.06 150 ALA A N 1
ATOM 1167 C CA . ALA A 1 150 ? 9.062 8.900 25.972 1.00 85.06 150 ALA A CA 1
ATOM 1168 C C . ALA A 1 150 ? 9.392 10.399 26.056 1.00 85.06 150 ALA A C 1
ATOM 1170 O O . ALA A 1 150 ? 8.569 11.174 26.546 1.00 85.06 150 ALA A O 1
ATOM 1171 N N . LEU A 1 151 ? 10.539 10.834 25.527 1.00 85.00 151 LEU A N 1
ATOM 1172 C CA . LEU A 1 151 ? 10.907 12.256 25.483 1.00 85.00 151 LEU A CA 1
ATOM 1173 C C . LEU A 1 151 ? 9.937 13.066 24.606 1.00 85.00 151 LEU A C 1
ATOM 1175 O O . LEU A 1 151 ? 9.429 14.109 25.024 1.00 85.00 151 LEU A O 1
ATOM 1179 N N . LYS A 1 152 ? 9.573 12.531 23.433 1.00 84.62 152 LYS A N 1
ATOM 1180 C CA . LYS A 1 152 ? 8.649 13.188 22.496 1.00 84.62 152 LYS A CA 1
ATOM 1181 C C . LYS A 1 152 ? 7.243 13.379 23.073 1.00 84.62 152 LYS A C 1
ATOM 1183 O O . LYS A 1 152 ? 6.634 14.426 22.861 1.00 84.62 152 LYS A O 1
ATOM 1188 N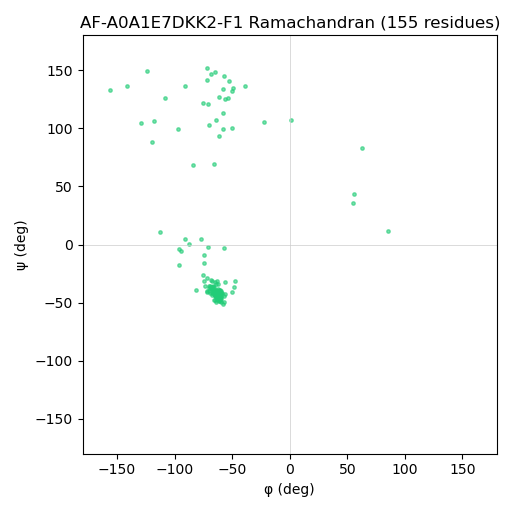 N . PHE A 1 153 ? 6.714 12.394 23.801 1.00 81.12 153 PHE A N 1
ATOM 1189 C CA . PHE A 1 153 ? 5.387 12.501 24.418 1.00 81.12 153 PHE A CA 1
ATOM 1190 C C . PHE A 1 153 ? 5.347 13.471 25.603 1.00 81.12 153 PHE A C 1
ATOM 1192 O O . PHE A 1 153 ? 4.311 14.094 25.837 1.00 81.12 153 PHE A O 1
ATOM 1199 N N . ASN A 1 154 ? 6.468 13.647 26.306 1.00 74.19 154 ASN A N 1
ATOM 1200 C CA . ASN A 1 154 ? 6.569 14.571 27.436 1.00 74.19 154 ASN A CA 1
ATOM 1201 C C . ASN A 1 154 ? 6.949 16.007 27.039 1.00 74.19 154 ASN A C 1
ATOM 1203 O O . ASN A 1 154 ? 7.003 16.866 27.915 1.00 74.19 154 ASN A O 1
ATOM 1207 N N . LYS A 1 155 ? 7.138 16.297 25.739 1.00 64.19 155 LYS A N 1
ATOM 1208 C CA . LYS A 1 155 ? 7.499 17.632 25.212 1.00 64.19 155 LYS A CA 1
ATOM 1209 C C . LYS A 1 155 ? 8.760 18.222 25.855 1.00 64.19 155 LYS A C 1
ATOM 1211 O O . LYS A 1 155 ? 8.829 19.426 26.092 1.00 64.19 155 LYS A O 1
ATOM 1216 N N . ILE A 1 156 ? 9.725 17.364 26.160 1.00 60.38 156 ILE A N 1
ATOM 1217 C CA . ILE A 1 156 ? 11.050 17.781 26.605 1.00 60.38 156 ILE A CA 1
ATOM 1218 C C . ILE A 1 156 ? 11.908 17.736 25.345 1.00 60.38 156 ILE A C 1
ATOM 1220 O O . ILE A 1 156 ? 12.229 16.651 24.860 1.00 60.38 156 ILE A O 1
ATOM 1224 N N . GLU A 1 157 ? 12.113 18.911 24.749 1.00 45.56 157 GLU A N 1
ATOM 1225 C CA . GLU A 1 157 ? 13.000 19.114 23.594 1.00 45.56 157 GLU A CA 1
ATOM 1226 C C . GLU A 1 157 ? 14.455 19.268 24.040 1.00 45.56 157 GLU A C 1
ATOM 1228 O O . GLU A 1 157 ? 14.692 19.964 25.055 1.00 45.56 157 GLU A O 1
#

Mean predicted aligned error: 20.77 Å

Radius of gyration: 35.36 Å; Cα contacts (8 Å, |Δi|>4): 33; chains: 1; bounding box: 64×45×102 Å

Secondary structure (DSSP, 8-state):
-HHHHHHHHHHHHHHHHHHHHHHHHHHHHHHHHHHHHHHHHHHHHHHHHHHHHHHHHHHHHHHHHHHHT----------SS----PPPPP---HHHHHHHHHHHHHGGGS---TTSS-HHHHHHHHHHTT--HHHHHHHHT--HHHHHHHHHHHT--

pLDDT: mean 79.92, std 16.57, range [40.12, 97.25]